Protein AF-F6HAZ6-F1 (afdb_monomer_lite)

Foldseek 3Di:
DDPQFKKKKKKWADPPDPPVVPFDQLPPVPQHDDDHPDTDDDTDMDIDIDGPVVVVVVVVVCVVPVRMWMKIADPVGDIDID

InterPro domains:
  IPR053806 MTHFR, SAM-binding regulatory domain [PF21895] (29-81)

Sequence (82 aa):
MDLHTKRKVNLLYLMHSCNPSYGALIDYQRVGWGGAGGYVYQKANAELFCTNEKLNGLTEKCKAFPSLTYMAMNKEGAWMSN

pLDDT: mean 74.71, std 17.19, range [41.41, 93.81]

Radius of gyration: 16.93 Å; chains: 1; bounding box: 42×28×42 Å

Organism: Vitis vinifera (NCBI:txid29760)

Secondary structure (DSSP, 8-state):
--GGGEEEEEEEE--S---GGGPEETTSTTT--SSTT-EE---EEEEEEEEHHHHHHHHHHHTT-TTEEEEEE-TTS-EEE-

Structure (mmCIF, N/CA/C/O backbone):
data_AF-F6HAZ6-F1
#
_entry.id   AF-F6HAZ6-F1
#
loop_
_atom_site.group_PDB
_atom_site.id
_atom_site.type_symbol
_atom_site.label_atom_id
_atom_site.label_alt_id
_atom_site.label_comp_id
_atom_site.label_asym_id
_atom_site.label_entity_id
_atom_site.label_seq_id
_atom_site.pdbx_PDB_ins_code
_atom_site.Cartn_x
_atom_site.Cartn_y
_atom_site.Cartn_z
_atom_site.occupancy
_atom_site.B_iso_or_equiv
_atom_site.auth_seq_id
_atom_site.auth_comp_id
_atom_site.auth_asym_id
_atom_site.auth_atom_id
_atom_site.pdbx_PDB_model_num
ATOM 1 N N . MET A 1 1 ? -18.303 16.450 13.230 1.00 44.00 1 MET A N 1
ATOM 2 C CA . MET A 1 1 ? -17.712 15.308 12.496 1.00 44.00 1 MET A CA 1
ATOM 3 C C . MET A 1 1 ? -16.356 15.032 13.138 1.00 44.00 1 MET A C 1
ATOM 5 O O . MET A 1 1 ? -15.432 15.805 12.933 1.00 44.00 1 MET A O 1
ATOM 9 N N . ASP A 1 2 ? -16.297 14.058 14.047 1.00 47.69 2 ASP A N 1
ATOM 10 C CA . ASP A 1 2 ? -15.219 13.888 15.037 1.00 47.69 2 ASP A CA 1
ATOM 11 C C . ASP A 1 2 ? -13.931 13.291 14.426 1.00 47.69 2 ASP A C 1
ATOM 13 O O . ASP A 1 2 ? -13.971 12.349 13.631 1.00 47.69 2 ASP A O 1
ATOM 17 N N . LEU A 1 3 ? -12.778 13.854 14.794 1.00 53.91 3 LEU A N 1
ATOM 18 C CA . LEU A 1 3 ? -11.438 13.386 14.423 1.00 53.91 3 LEU A CA 1
ATOM 19 C C . LEU A 1 3 ? -11.041 12.088 15.147 1.00 53.91 3 LEU A C 1
ATOM 21 O O . LEU A 1 3 ? -10.119 11.413 14.694 1.00 53.91 3 LEU A O 1
ATOM 25 N N . HIS A 1 4 ? -11.742 11.701 16.219 1.00 57.38 4 HIS A N 1
A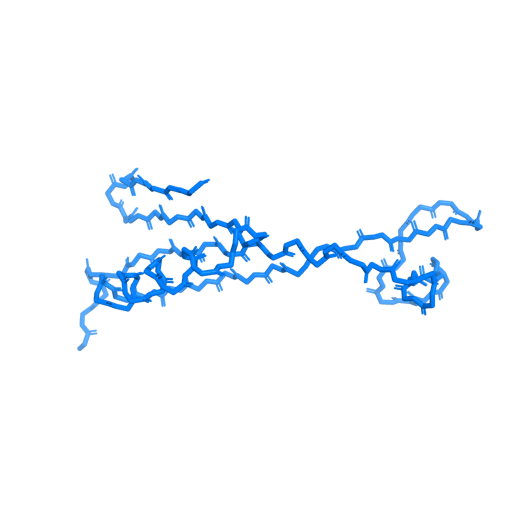TOM 26 C CA . HIS A 1 4 ? -11.383 10.563 17.073 1.00 57.38 4 HIS A CA 1
ATOM 27 C C . HIS A 1 4 ? -11.360 9.195 16.377 1.00 57.38 4 HIS A C 1
ATOM 29 O O . HIS A 1 4 ? -10.743 8.280 16.909 1.00 57.38 4 HIS A O 1
ATOM 35 N N .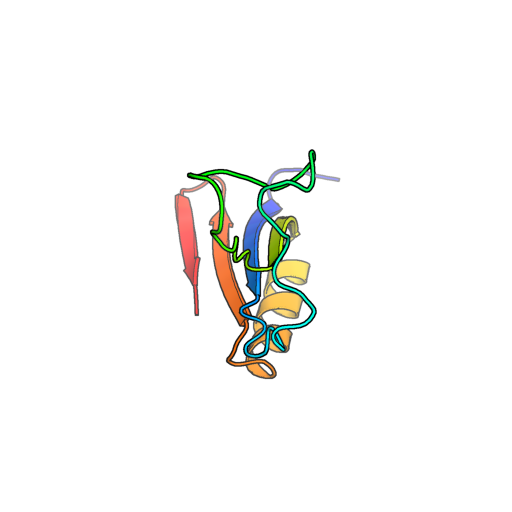 THR A 1 5 ? -11.967 9.051 15.193 1.00 63.41 5 THR A N 1
ATOM 36 C CA . THR A 1 5 ? -12.112 7.746 14.507 1.00 63.41 5 THR A CA 1
ATOM 37 C C . THR A 1 5 ? -11.255 7.624 13.238 1.00 63.41 5 THR A C 1
ATOM 39 O O . THR A 1 5 ? -11.403 6.666 12.477 1.00 63.41 5 THR A O 1
ATOM 42 N N . LYS A 1 6 ? -10.386 8.603 12.941 1.00 70.44 6 LYS A N 1
ATOM 43 C CA . LYS A 1 6 ? -9.607 8.593 11.694 1.00 70.44 6 LYS A CA 1
ATOM 44 C C . LYS A 1 6 ? -8.293 7.821 11.839 1.00 70.44 6 LYS A C 1
ATOM 46 O O . LYS A 1 6 ? -7.526 8.056 12.766 1.00 70.44 6 LYS A O 1
ATOM 51 N N . ARG A 1 7 ? -8.011 6.943 10.876 1.00 81.94 7 ARG A N 1
ATOM 52 C CA . ARG A 1 7 ? -6.737 6.233 10.709 1.00 81.94 7 ARG A CA 1
ATOM 53 C C . ARG A 1 7 ? -5.936 6.858 9.577 1.00 81.94 7 ARG A C 1
ATOM 55 O O . ARG A 1 7 ? -6.519 7.245 8.560 1.00 81.94 7 ARG A O 1
ATOM 62 N N . LYS A 1 8 ? -4.615 6.937 9.742 1.00 81.81 8 LYS A N 1
ATOM 63 C CA . LYS A 1 8 ? -3.693 7.253 8.648 1.00 81.81 8 LYS A CA 1
ATOM 64 C C . LYS A 1 8 ? -3.459 5.981 7.842 1.00 81.81 8 LYS A C 1
ATOM 66 O O . LYS A 1 8 ? -3.205 4.929 8.420 1.00 81.81 8 LYS A O 1
ATOM 71 N N . VAL A 1 9 ? -3.531 6.084 6.525 1.00 78.44 9 VAL A N 1
ATOM 72 C CA . VAL A 1 9 ? -3.246 5.003 5.584 1.00 78.44 9 VAL A CA 1
ATOM 73 C C . VAL A 1 9 ? -2.192 5.496 4.610 1.00 78.44 9 VAL A C 1
ATOM 75 O O . VAL A 1 9 ? -2.364 6.554 4.006 1.00 78.44 9 VAL A O 1
ATOM 78 N N . ASN A 1 10 ? -1.116 4.733 4.465 1.00 75.69 10 ASN A N 1
ATOM 79 C CA . ASN A 1 10 ? -0.166 4.848 3.369 1.00 75.69 10 ASN A CA 1
ATOM 80 C C . ASN A 1 10 ? -0.432 3.682 2.405 1.00 75.69 10 ASN A C 1
ATOM 82 O O . ASN A 1 10 ? -0.462 2.521 2.817 1.00 75.69 10 ASN A O 1
ATOM 86 N N . LEU A 1 11 ? -0.681 4.001 1.140 1.00 72.44 11 LEU A N 1
ATOM 87 C CA . LEU A 1 11 ? -0.912 3.051 0.064 1.00 72.44 11 LEU A CA 1
ATOM 88 C C . LEU A 1 11 ? 0.206 3.211 -0.962 1.00 72.44 11 LEU A C 1
ATOM 90 O O . LEU A 1 11 ? 0.336 4.257 -1.594 1.00 72.44 11 LEU A O 1
ATOM 94 N N . LEU A 1 12 ? 0.997 2.163 -1.150 1.00 72.25 12 LEU A N 1
ATOM 95 C CA . LEU A 1 12 ? 2.044 2.089 -2.157 1.00 72.25 12 LEU A CA 1
ATOM 96 C C . LEU A 1 12 ? 1.606 1.118 -3.255 1.00 72.25 12 LEU A C 1
ATOM 98 O O . LEU A 1 12 ? 1.404 -0.073 -3.011 1.00 72.25 12 LEU A O 1
ATOM 102 N N . TYR A 1 13 ? 1.492 1.621 -4.479 1.00 65.31 13 TYR A N 1
ATOM 103 C CA . TYR A 1 13 ? 1.188 0.816 -5.651 1.00 65.31 13 TYR A CA 1
ATOM 104 C C . TYR A 1 13 ? 2.455 0.502 -6.437 1.00 65.31 13 TYR A C 1
ATOM 106 O O . TYR A 1 13 ? 3.144 1.394 -6.945 1.00 65.31 13 TYR A O 1
ATOM 114 N N . LEU A 1 14 ? 2.750 -0.792 -6.561 1.00 55.00 14 LEU A N 1
ATOM 115 C CA . LEU A 1 14 ? 3.807 -1.272 -7.430 1.00 55.00 14 LEU A CA 1
ATOM 116 C C . LEU A 1 14 ? 3.234 -1.534 -8.828 1.00 55.00 14 LEU A C 1
ATOM 118 O O . LEU A 1 14 ? 2.808 -2.642 -9.146 1.00 55.00 14 LEU A O 1
ATOM 122 N N . MET A 1 15 ? 3.246 -0.510 -9.682 1.00 48.78 15 MET A N 1
ATOM 123 C CA . MET A 1 15 ? 3.051 -0.692 -11.124 1.00 48.78 15 MET A CA 1
ATOM 124 C C . MET A 1 15 ? 4.230 -1.498 -11.685 1.00 48.78 15 MET A C 1
ATOM 126 O O . MET A 1 15 ? 5.267 -0.936 -12.035 1.00 48.78 15 MET A O 1
ATOM 130 N N . HIS A 1 16 ? 4.091 -2.824 -11.764 1.00 43.12 16 HIS A N 1
ATOM 131 C CA . HIS A 1 16 ? 5.011 -3.700 -12.495 1.00 43.12 16 HIS A CA 1
ATOM 132 C C . HIS A 1 16 ? 4.782 -3.535 -14.007 1.00 43.12 16 HIS A C 1
ATOM 134 O O . HIS A 1 16 ? 4.210 -4.398 -14.655 1.00 43.12 16 HIS A O 1
ATOM 140 N N . SER A 1 17 ? 5.160 -2.382 -14.556 1.00 41.41 17 SER A N 1
ATOM 141 C CA . SER A 1 17 ? 5.616 -2.203 -15.941 1.00 41.41 17 SER A CA 1
ATOM 142 C C . SER A 1 17 ? 5.897 -0.717 -16.152 1.00 41.41 17 SER A C 1
ATOM 144 O O . SER A 1 17 ? 5.047 0.048 -16.607 1.00 41.41 17 SER A O 1
ATOM 146 N N . CYS A 1 18 ? 7.106 -0.286 -15.797 1.00 42.09 18 CYS A N 1
ATOM 147 C CA . CYS A 1 18 ? 7.698 0.826 -16.521 1.00 42.09 18 CYS A CA 1
ATOM 148 C C . CYS A 1 18 ? 8.213 0.217 -17.828 1.00 42.09 18 CYS A C 1
ATOM 150 O O . CYS A 1 18 ? 9.307 -0.343 -17.867 1.00 42.09 18 CYS A O 1
ATOM 152 N N . ASN A 1 19 ? 7.396 0.254 -18.886 1.00 42.34 19 ASN A N 1
ATOM 153 C CA . ASN A 1 19 ? 7.946 0.183 -20.236 1.00 42.34 19 ASN A CA 1
ATOM 154 C C . ASN A 1 19 ? 9.049 1.262 -20.330 1.00 42.34 19 ASN A C 1
ATOM 156 O O . ASN A 1 19 ? 8.831 2.358 -19.803 1.00 42.34 19 ASN A O 1
ATOM 160 N N . PRO A 1 20 ? 10.199 1.006 -20.984 1.00 43.53 20 PRO A N 1
ATOM 161 C CA . PRO A 1 20 ? 11.369 1.900 -20.986 1.00 43.53 20 PRO A CA 1
ATOM 162 C C . PRO A 1 20 ? 11.075 3.359 -21.383 1.00 43.53 20 PRO A C 1
ATOM 164 O O . PRO A 1 20 ? 11.864 4.255 -21.113 1.00 43.53 20 PRO A O 1
ATOM 167 N N . SER A 1 21 ? 9.921 3.608 -21.998 1.00 43.62 21 SER A N 1
ATOM 168 C CA . SER A 1 21 ? 9.384 4.914 -22.373 1.00 43.62 21 SER A CA 1
ATOM 169 C C . SER A 1 21 ? 9.032 5.850 -21.199 1.00 43.62 21 SER A C 1
ATOM 171 O O . SER A 1 21 ? 8.793 7.027 -21.447 1.00 43.62 21 SER A O 1
ATOM 173 N N . TYR A 1 22 ? 8.974 5.361 -19.949 1.00 46.56 22 TYR A N 1
ATOM 174 C CA . TYR A 1 22 ? 8.579 6.140 -18.755 1.00 46.56 22 TYR A CA 1
ATOM 175 C C . TYR A 1 22 ? 9.688 6.309 -17.700 1.00 46.56 22 TYR A C 1
ATOM 177 O O . TYR A 1 22 ? 9.424 6.779 -16.592 1.00 46.56 22 TYR A O 1
ATOM 185 N N . GLY A 1 23 ? 10.937 5.957 -18.015 1.00 48.78 23 GLY A N 1
ATOM 186 C CA . GLY A 1 23 ? 12.072 6.413 -17.215 1.00 48.78 23 GLY A CA 1
ATOM 187 C C . GLY A 1 23 ? 12.247 7.916 -17.420 1.00 48.78 23 GLY A C 1
ATOM 188 O O . GLY A 1 23 ? 12.497 8.354 -18.541 1.00 48.78 23 GLY A O 1
ATOM 189 N N . ALA A 1 24 ? 12.106 8.722 -16.366 1.00 52.38 24 ALA A N 1
ATOM 190 C CA . ALA A 1 24 ? 12.460 10.129 -16.479 1.00 52.38 24 ALA A CA 1
ATOM 191 C C . ALA A 1 24 ? 13.978 10.219 -16.659 1.00 52.38 24 ALA A C 1
ATOM 193 O O . ALA A 1 24 ? 14.736 9.727 -15.815 1.00 52.38 24 ALA A O 1
ATOM 194 N N . LEU A 1 25 ? 14.411 10.839 -17.758 1.00 51.75 25 LEU A N 1
ATOM 195 C CA . LEU A 1 25 ? 15.797 11.263 -17.891 1.00 51.75 25 LEU A CA 1
ATOM 196 C C . LEU A 1 25 ? 16.113 12.147 -16.689 1.00 51.75 25 LEU A C 1
ATOM 198 O O . LEU A 1 25 ? 15.333 13.032 -16.338 1.00 51.75 25 LEU A O 1
ATOM 202 N N . ILE A 1 26 ? 17.258 11.913 -16.064 1.00 52.59 26 ILE A N 1
ATOM 203 C CA . ILE A 1 26 ? 17.713 12.703 -14.916 1.00 52.59 26 ILE A CA 1
ATOM 204 C C . ILE A 1 26 ? 17.848 14.212 -15.211 1.00 52.59 26 ILE A C 1
ATOM 206 O O . ILE A 1 26 ? 17.973 14.996 -14.279 1.00 52.59 26 ILE A O 1
ATOM 210 N N . ASP A 1 27 ? 17.774 14.616 -16.482 1.00 49.97 27 ASP A N 1
ATOM 211 C CA . ASP A 1 27 ? 17.769 16.011 -16.940 1.00 49.97 27 ASP A CA 1
ATOM 212 C C . ASP A 1 27 ? 16.363 16.662 -16.902 1.00 49.97 27 ASP A C 1
ATOM 214 O O . ASP A 1 27 ? 16.182 17.853 -17.153 1.00 49.97 27 ASP A O 1
ATOM 218 N N . TYR A 1 28 ? 15.319 15.897 -16.559 1.00 54.62 28 TYR A N 1
ATOM 219 C CA . TYR A 1 28 ? 13.977 16.436 -16.346 1.00 54.62 28 TYR A CA 1
ATOM 220 C C . TYR A 1 28 ? 13.912 17.108 -14.964 1.00 54.62 28 TYR A C 1
ATOM 222 O O . TYR A 1 28 ? 13.792 16.441 -13.932 1.00 54.62 28 TYR A O 1
ATOM 230 N N . GLN A 1 29 ? 13.953 18.446 -14.961 1.00 54.19 29 GLN A N 1
ATOM 231 C CA . GLN A 1 29 ? 14.101 19.357 -13.808 1.00 54.19 29 GLN A CA 1
ATOM 232 C C . GLN A 1 29 ? 13.187 19.126 -12.580 1.00 54.19 29 GLN A C 1
ATOM 234 O O . GLN A 1 29 ? 13.364 19.789 -11.563 1.00 54.19 29 GLN A O 1
ATOM 239 N N . ARG A 1 30 ? 12.192 18.231 -12.640 1.00 59.88 30 ARG A N 1
ATOM 240 C CA . ARG A 1 30 ? 11.229 17.982 -11.549 1.00 59.88 30 ARG A CA 1
ATOM 241 C C . ARG A 1 30 ? 11.452 16.693 -10.753 1.00 59.88 30 ARG A C 1
ATOM 243 O O . ARG A 1 30 ? 10.917 16.596 -9.655 1.00 59.88 30 ARG A O 1
ATOM 250 N N . VAL A 1 31 ? 12.171 15.700 -11.287 1.00 60.38 31 VAL A N 1
ATOM 251 C CA . VAL A 1 31 ? 12.245 14.345 -10.684 1.00 60.38 31 VAL A CA 1
ATOM 252 C C . VAL A 1 31 ? 13.633 13.696 -10.740 1.00 60.38 31 VAL A C 1
ATOM 254 O O . VAL A 1 31 ? 13.820 12.621 -10.169 1.00 60.38 31 VAL A O 1
ATOM 257 N N . GLY A 1 32 ? 14.593 14.328 -11.419 1.00 61.69 32 GLY A N 1
ATOM 258 C CA . GLY A 1 32 ? 15.950 13.819 -11.587 1.00 61.69 32 GLY A CA 1
ATOM 259 C C . GLY A 1 32 ? 16.807 13.967 -10.332 1.00 61.69 32 GLY A C 1
ATOM 260 O O . GLY A 1 32 ? 16.905 15.046 -9.754 1.00 61.69 32 GLY A O 1
ATOM 261 N N . TRP A 1 33 ? 17.456 12.879 -9.929 1.00 68.88 33 TRP A N 1
ATOM 262 C CA . TRP A 1 33 ? 18.548 12.872 -8.958 1.00 68.88 33 TRP A CA 1
ATOM 263 C C . TRP A 1 33 ? 19.573 11.803 -9.371 1.00 68.88 33 TRP A C 1
ATOM 265 O O . TRP A 1 33 ? 19.211 10.822 -10.020 1.00 68.88 33 TRP A O 1
ATOM 275 N N . GLY A 1 34 ? 20.849 11.999 -9.023 1.00 73.75 34 GLY A N 1
ATOM 276 C CA . GLY A 1 34 ? 21.960 11.132 -9.449 1.00 73.75 34 GLY A CA 1
ATOM 277 C C . GLY A 1 34 ? 22.832 11.733 -10.562 1.00 73.75 34 GLY A C 1
ATOM 278 O O . GLY A 1 34 ? 22.634 12.871 -10.978 1.00 73.75 34 GLY A O 1
ATOM 279 N N . GLY A 1 35 ? 23.851 10.985 -11.000 1.00 71.81 35 GLY A N 1
ATOM 280 C CA . GLY A 1 35 ? 24.812 11.423 -12.023 1.00 71.81 35 GLY A CA 1
ATOM 281 C C . GLY A 1 35 ? 24.301 11.272 -13.461 1.00 71.81 35 GLY A C 1
ATOM 282 O O . GLY A 1 35 ? 23.474 10.401 -13.731 1.00 71.81 35 GLY A O 1
ATOM 283 N N . ALA A 1 36 ? 24.830 12.110 -14.366 1.00 74.06 36 ALA A N 1
ATOM 284 C CA . ALA A 1 36 ? 24.543 12.149 -15.810 1.00 74.06 36 ALA A CA 1
ATOM 285 C C . ALA A 1 36 ? 24.459 10.747 -16.463 1.00 74.06 36 ALA A C 1
ATOM 287 O O . ALA A 1 36 ? 25.320 9.905 -16.230 1.00 74.06 36 ALA A O 1
ATOM 288 N N . GLY A 1 37 ? 23.438 10.505 -17.300 1.00 73.44 37 GLY A N 1
ATOM 289 C CA . GLY A 1 37 ? 23.208 9.227 -17.993 1.00 73.44 37 GLY A CA 1
ATOM 290 C C . GLY A 1 37 ? 22.394 8.159 -17.239 1.00 73.44 37 GLY A C 1
ATOM 291 O O . GLY A 1 37 ? 22.243 7.0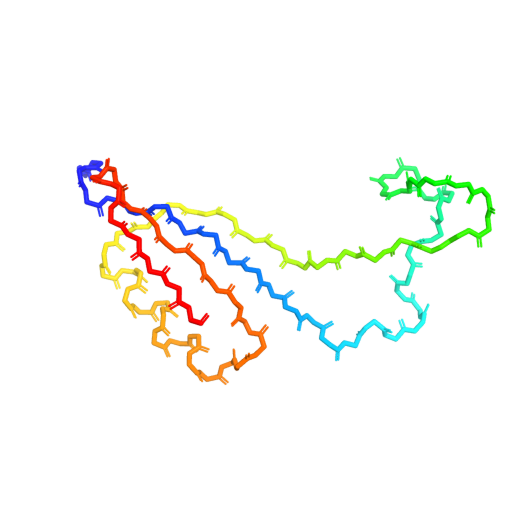55 -17.758 1.00 73.44 37 GLY A O 1
ATOM 292 N N . GLY A 1 38 ? 21.870 8.451 -16.041 1.00 72.38 38 GLY A N 1
ATOM 293 C CA . GLY A 1 38 ? 21.039 7.525 -15.256 1.00 72.38 38 GLY A CA 1
ATOM 294 C C . GLY A 1 38 ? 19.529 7.579 -15.545 1.00 72.38 38 GLY A C 1
ATOM 295 O O . GLY A 1 38 ? 19.036 8.468 -16.239 1.00 72.38 38 GLY A O 1
ATOM 296 N N . TYR A 1 39 ? 18.788 6.642 -14.942 1.00 72.44 39 TYR A N 1
ATOM 297 C CA . TYR A 1 39 ? 17.320 6.585 -14.956 1.00 72.44 39 TYR A CA 1
ATOM 298 C C . TYR A 1 39 ? 16.766 6.636 -13.532 1.00 72.44 39 TYR A C 1
ATOM 300 O O . TYR A 1 39 ? 17.295 5.977 -12.635 1.00 72.44 39 TYR A O 1
ATOM 308 N N . VAL A 1 40 ? 15.665 7.365 -13.336 1.00 72.69 40 VAL A N 1
ATOM 309 C CA . VAL A 1 40 ? 14.934 7.402 -12.062 1.00 72.69 40 VAL A CA 1
ATOM 310 C C . VAL A 1 40 ? 13.690 6.522 -12.146 1.00 72.69 40 VAL A C 1
ATOM 312 O O . VAL A 1 40 ? 12.905 6.626 -13.088 1.00 72.69 40 VAL A O 1
ATOM 315 N N . TYR A 1 41 ? 13.482 5.698 -11.118 1.00 75.44 41 TYR A N 1
ATOM 316 C CA . TYR A 1 41 ? 12.286 4.875 -10.950 1.00 75.44 41 TYR A CA 1
ATOM 317 C C . TYR A 1 41 ? 11.529 5.324 -9.705 1.00 75.44 41 TYR A C 1
ATOM 319 O O . TYR A 1 41 ? 12.107 5.434 -8.624 1.00 75.44 41 TYR A O 1
ATOM 327 N N . GLN A 1 42 ? 10.227 5.566 -9.845 1.00 72.00 42 GLN A N 1
ATOM 328 C CA . GLN A 1 42 ? 9.354 5.931 -8.733 1.00 72.00 42 GLN A CA 1
ATOM 329 C C . GLN A 1 42 ? 8.130 5.024 -8.724 1.00 72.00 42 GLN A C 1
ATOM 331 O O . GLN A 1 42 ? 7.542 4.728 -9.763 1.00 72.00 42 GLN A O 1
ATOM 336 N N . LYS A 1 43 ? 7.747 4.579 -7.531 1.00 80.94 43 LYS A N 1
ATOM 337 C CA . LYS A 1 43 ? 6.485 3.876 -7.301 1.00 80.94 43 LYS A CA 1
ATOM 338 C C . LYS A 1 43 ? 5.412 4.905 -6.960 1.00 80.94 43 LYS A C 1
ATOM 340 O O . LYS A 1 43 ? 5.701 5.884 -6.274 1.00 80.94 43 LYS A O 1
ATOM 345 N N . ALA A 1 44 ? 4.177 4.672 -7.397 1.00 81.81 44 ALA A N 1
ATOM 346 C CA . ALA A 1 44 ? 3.063 5.533 -7.020 1.00 81.81 44 ALA A CA 1
ATOM 347 C C . ALA A 1 44 ? 2.710 5.295 -5.544 1.00 81.81 44 ALA A C 1
ATOM 349 O O . ALA A 1 44 ? 2.474 4.158 -5.140 1.00 81.81 44 ALA A O 1
ATOM 350 N N . ASN A 1 45 ? 2.674 6.355 -4.741 1.00 84.00 45 ASN A N 1
ATOM 351 C CA . ASN A 1 45 ? 2.323 6.299 -3.324 1.00 84.00 45 ASN A CA 1
ATOM 352 C C . ASN A 1 45 ? 1.238 7.337 -3.004 1.00 84.00 45 ASN A C 1
ATOM 354 O O . ASN A 1 45 ? 1.237 8.424 -3.580 1.00 84.00 45 ASN A O 1
ATOM 358 N N . ALA A 1 46 ? 0.325 7.002 -2.096 1.00 86.31 46 ALA A N 1
ATOM 359 C CA . ALA A 1 46 ? -0.702 7.896 -1.584 1.00 86.31 46 ALA A CA 1
ATOM 360 C C . ALA A 1 46 ? -0.808 7.781 -0.058 1.00 86.31 46 ALA A C 1
ATOM 362 O O . ALA A 1 46 ? -0.969 6.688 0.481 1.00 86.31 46 ALA A O 1
ATOM 363 N N . GLU A 1 47 ? -0.803 8.919 0.634 1.00 89.50 47 GLU A N 1
ATOM 364 C CA . GLU A 1 47 ? -1.083 9.001 2.068 1.00 89.50 47 GLU A CA 1
ATOM 365 C C . GLU A 1 47 ? -2.394 9.737 2.322 1.00 89.50 47 GLU A C 1
ATOM 367 O O . GLU A 1 47 ? -2.629 10.817 1.780 1.00 89.50 47 GLU A O 1
ATOM 372 N N . LEU A 1 48 ? -3.253 9.171 3.168 1.00 89.00 48 LEU A N 1
ATOM 373 C CA . LEU A 1 48 ? -4.550 9.761 3.482 1.00 89.00 48 LEU A CA 1
ATOM 374 C C . LEU A 1 48 ? -5.030 9.411 4.889 1.00 89.00 48 LEU A C 1
ATOM 376 O O . LEU A 1 48 ? -4.641 8.404 5.474 1.00 89.00 48 LEU A O 1
ATOM 380 N N . PHE A 1 49 ? -5.937 10.232 5.415 1.00 91.19 49 PHE A N 1
ATOM 381 C CA . PHE A 1 49 ? -6.692 9.920 6.626 1.00 91.19 49 PHE A CA 1
ATOM 382 C C . PHE A 1 49 ? -8.120 9.520 6.262 1.00 91.19 49 PHE A C 1
ATOM 384 O O . PHE A 1 49 ? -8.802 10.230 5.519 1.00 91.19 49 PHE A O 1
ATOM 391 N N . CYS A 1 50 ? -8.608 8.414 6.814 1.00 89.19 50 CYS A N 1
ATOM 392 C CA . CYS A 1 50 ? -9.966 7.930 6.569 1.00 89.19 50 CYS A CA 1
ATOM 393 C C . CYS A 1 50 ? -10.614 7.389 7.847 1.00 89.19 50 CYS A C 1
ATOM 395 O O . CYS A 1 50 ? -9.932 7.161 8.841 1.00 89.19 50 CYS A O 1
ATOM 397 N N . THR A 1 51 ? -11.938 7.232 7.848 1.00 90.75 51 THR A N 1
ATOM 398 C CA . THR A 1 51 ? -12.652 6.577 8.956 1.00 90.75 51 THR A CA 1
ATOM 399 C C . THR A 1 51 ? -12.442 5.064 8.907 1.00 90.75 51 THR A C 1
ATOM 401 O O . THR A 1 51 ? -12.039 4.528 7.872 1.00 90.75 51 THR A O 1
ATOM 404 N N . ASN A 1 52 ? -12.756 4.363 9.999 1.00 88.62 52 ASN A N 1
ATOM 405 C CA . ASN A 1 52 ? -12.677 2.900 10.039 1.00 88.62 52 ASN A CA 1
ATOM 406 C C . ASN A 1 52 ? -13.541 2.235 8.954 1.00 88.62 52 ASN A C 1
ATOM 408 O O . ASN A 1 52 ? -13.078 1.289 8.322 1.00 88.62 52 ASN A O 1
ATOM 412 N N . GLU A 1 53 ? -14.748 2.744 8.673 1.00 91.69 53 GLU A N 1
ATOM 413 C CA . GLU A 1 53 ? -15.608 2.157 7.632 1.00 91.69 53 GLU A CA 1
ATOM 414 C C . GLU A 1 53 ? -14.957 2.264 6.247 1.00 91.69 53 GLU A C 1
ATOM 416 O O . GLU A 1 53 ? -14.963 1.311 5.468 1.00 91.69 53 GLU A O 1
ATOM 421 N N . LYS A 1 54 ? -14.343 3.418 5.950 1.00 91.69 54 LYS A N 1
ATOM 422 C CA . LYS A 1 54 ? -13.635 3.643 4.685 1.00 91.69 54 LYS A CA 1
ATOM 423 C C . LYS A 1 54 ? -12.360 2.812 4.583 1.00 91.69 54 LYS A C 1
ATOM 425 O O . LYS A 1 54 ? -12.079 2.312 3.498 1.00 91.69 54 LYS A O 1
ATOM 430 N N . LEU A 1 55 ? -11.617 2.649 5.682 1.00 91.75 55 LEU A N 1
ATOM 431 C CA . LEU A 1 55 ? -10.445 1.773 5.713 1.00 91.75 55 LEU A CA 1
ATOM 432 C C . LEU A 1 55 ? -10.843 0.334 5.386 1.00 91.75 55 LEU A C 1
ATOM 434 O O . LEU A 1 55 ? -10.241 -0.258 4.502 1.00 91.75 55 LEU A O 1
ATOM 438 N N . ASN A 1 56 ? -11.873 -0.196 6.046 1.00 91.88 56 ASN A N 1
ATOM 439 C CA . ASN A 1 56 ? -12.332 -1.567 5.824 1.00 91.88 56 ASN A CA 1
ATOM 440 C C . ASN A 1 56 ? -12.776 -1.786 4.370 1.00 91.88 56 ASN A C 1
ATOM 442 O O . ASN A 1 56 ? -12.430 -2.787 3.751 1.00 91.88 56 ASN A O 1
ATOM 446 N N . GLY A 1 57 ? -13.495 -0.821 3.788 1.00 93.56 57 GLY A N 1
ATOM 447 C CA . GLY A 1 57 ? -13.860 -0.877 2.372 1.00 93.56 57 GLY A CA 1
ATOM 448 C C . GLY A 1 57 ? -12.657 -0.790 1.423 1.00 93.56 57 GLY A C 1
ATOM 449 O O . GLY A 1 57 ? -12.683 -1.386 0.347 1.00 93.56 57 GLY A O 1
ATOM 450 N N . LEU A 1 58 ? -11.605 -0.053 1.797 1.00 91.12 58 LEU A N 1
ATOM 451 C CA . LEU A 1 58 ? -10.374 0.058 1.014 1.00 91.12 58 LEU A CA 1
ATOM 452 C C . LEU A 1 58 ? -9.557 -1.237 1.070 1.00 91.12 58 LEU A C 1
ATOM 454 O O . LEU A 1 58 ? -9.169 -1.740 0.020 1.00 91.12 58 LEU A O 1
ATOM 458 N N . THR A 1 59 ? -9.329 -1.795 2.261 1.00 90.62 59 THR A N 1
ATOM 459 C CA . THR A 1 59 ? -8.549 -3.029 2.436 1.00 90.62 59 THR A CA 1
ATOM 460 C C . THR A 1 59 ? -9.211 -4.219 1.753 1.00 90.62 59 THR A C 1
ATOM 462 O O . THR A 1 59 ? -8.514 -5.015 1.128 1.00 90.62 59 THR A O 1
ATOM 465 N N . GLU A 1 60 ? -10.545 -4.304 1.769 1.00 93.69 60 GLU A N 1
ATOM 466 C CA . GLU A 1 60 ? -11.272 -5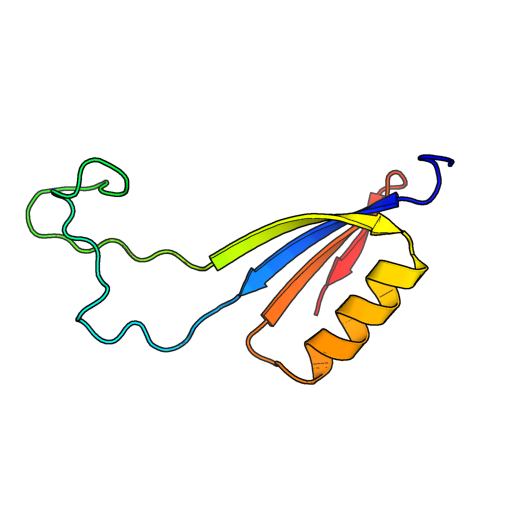.353 1.049 1.00 9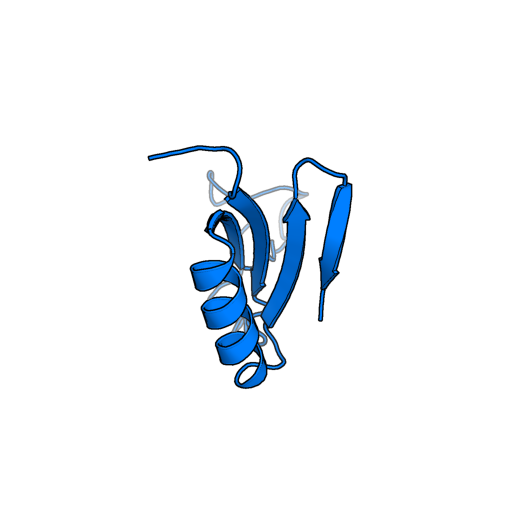3.69 60 GLU A CA 1
ATOM 467 C C . GLU A 1 60 ? -11.062 -5.259 -0.466 1.00 93.69 60 GLU A C 1
ATOM 469 O O . GLU A 1 60 ? -10.800 -6.262 -1.125 1.00 93.69 60 GLU A O 1
ATOM 474 N N . LYS A 1 61 ? -11.094 -4.043 -1.024 1.00 91.81 61 LYS A N 1
ATOM 475 C CA . LYS A 1 61 ? -10.809 -3.821 -2.449 1.00 91.81 61 LYS A CA 1
ATOM 476 C C . LYS A 1 61 ? -9.355 -4.125 -2.796 1.00 91.81 61 LYS A C 1
ATOM 478 O O . LYS A 1 61 ? -9.106 -4.677 -3.864 1.00 91.81 61 LYS A O 1
ATOM 483 N N . CYS A 1 62 ? -8.406 -3.815 -1.910 1.00 90.88 62 CYS A N 1
ATOM 484 C CA . CYS A 1 62 ? -6.988 -4.120 -2.119 1.00 90.88 62 CYS A CA 1
ATOM 485 C C . CYS A 1 62 ? -6.723 -5.623 -2.298 1.00 90.88 62 CYS A C 1
ATOM 487 O O . CYS A 1 62 ? -5.806 -5.975 -3.030 1.00 90.88 62 CYS A O 1
ATOM 489 N N . LYS A 1 63 ? -7.544 -6.517 -1.724 1.00 90.06 63 LYS A N 1
ATOM 490 C CA . LYS A 1 63 ? -7.401 -7.974 -1.921 1.00 90.06 63 LYS A CA 1
ATOM 491 C C . LYS A 1 63 ? -7.506 -8.403 -3.388 1.00 90.06 63 LYS A C 1
ATOM 493 O O . LYS A 1 63 ? -6.896 -9.394 -3.772 1.00 90.06 63 LYS A O 1
ATOM 498 N N . ALA A 1 64 ? -8.250 -7.659 -4.210 1.00 93.81 64 ALA A N 1
ATOM 499 C CA . ALA A 1 64 ? -8.360 -7.918 -5.647 1.00 93.81 64 ALA A CA 1
ATOM 500 C C . ALA A 1 64 ? -7.102 -7.500 -6.439 1.00 93.81 64 ALA A C 1
ATOM 502 O O . ALA A 1 64 ? -6.965 -7.856 -7.607 1.00 93.81 64 ALA A O 1
ATOM 503 N N . PHE A 1 65 ? -6.183 -6.756 -5.816 1.00 89.50 65 PHE A N 1
ATOM 504 C CA . PHE A 1 65 ? -4.984 -6.200 -6.439 1.00 89.50 65 PHE A CA 1
ATOM 505 C C . PHE A 1 65 ? -3.741 -6.574 -5.614 1.00 89.50 65 PHE A C 1
ATOM 507 O O . PHE A 1 65 ? -3.237 -5.747 -4.855 1.00 89.50 65 PHE A O 1
ATOM 514 N N . PRO A 1 66 ? -3.196 -7.793 -5.767 1.00 86.56 66 PRO A N 1
ATOM 515 C CA . PRO A 1 66 ? -2.072 -8.276 -4.954 1.00 86.56 66 PRO A CA 1
ATOM 516 C C . PRO A 1 66 ? -0.766 -7.472 -5.123 1.00 86.56 66 PRO A C 1
ATOM 518 O O . PRO A 1 66 ? 0.158 -7.635 -4.335 1.00 86.56 66 PRO A O 1
ATOM 521 N N . SER A 1 67 ? -0.673 -6.595 -6.129 1.00 85.75 67 SER A N 1
ATOM 522 C CA . SER A 1 67 ? 0.442 -5.654 -6.322 1.00 85.75 67 SER A CA 1
ATOM 523 C C . SER A 1 67 ? 0.309 -4.343 -5.529 1.00 85.75 67 SER A C 1
ATOM 525 O O . SER A 1 67 ? 1.251 -3.542 -5.505 1.00 85.75 67 SER A O 1
ATOM 527 N N . LEU A 1 68 ? -0.843 -4.091 -4.894 1.00 88.38 68 LEU A N 1
ATOM 528 C CA . LEU A 1 68 ? -1.014 -3.000 -3.937 1.00 88.38 68 LEU A CA 1
ATOM 529 C C . LEU A 1 68 ? -0.489 -3.427 -2.568 1.00 88.38 68 LEU A C 1
ATOM 531 O O . LEU A 1 68 ? -0.851 -4.475 -2.039 1.00 88.38 68 LEU A O 1
ATOM 535 N N . THR A 1 69 ? 0.311 -2.555 -1.968 1.00 90.75 69 THR A N 1
ATOM 536 C CA . THR A 1 69 ? 0.790 -2.698 -0.591 1.00 90.75 69 THR A CA 1
ATOM 537 C C . THR A 1 69 ? 0.251 -1.547 0.237 1.00 90.75 69 THR A C 1
ATOM 539 O O . THR A 1 69 ? 0.279 -0.398 -0.210 1.00 90.75 69 THR A O 1
ATOM 542 N N . TYR A 1 70 ? -0.261 -1.830 1.429 1.00 91.56 70 TYR A N 1
ATOM 543 C CA . TYR A 1 70 ? -0.761 -0.795 2.324 1.00 91.56 70 TYR A CA 1
ATOM 544 C C . TYR A 1 70 ? -0.239 -0.957 3.744 1.00 91.56 70 TYR A C 1
ATOM 546 O O . TYR A 1 70 ? 0.059 -2.051 4.215 1.00 91.56 70 TYR A O 1
ATOM 554 N N . MET A 1 71 ? -0.203 0.166 4.450 1.00 92.62 71 MET A N 1
ATOM 555 C CA . MET A 1 71 ? 0.027 0.233 5.882 1.00 92.62 71 MET A CA 1
ATOM 556 C C . MET A 1 71 ? -0.952 1.239 6.481 1.00 92.62 71 MET A C 1
ATOM 558 O O . MET A 1 71 ? -1.038 2.382 6.031 1.00 92.62 71 MET A O 1
ATOM 562 N N . ALA A 1 72 ? -1.698 0.828 7.499 1.00 92.12 72 ALA A N 1
ATOM 563 C CA . ALA A 1 72 ? -2.628 1.688 8.216 1.00 92.12 72 ALA A CA 1
ATOM 564 C C . ALA A 1 72 ? -2.266 1.746 9.699 1.00 92.12 72 ALA A C 1
ATOM 566 O O . ALA A 1 72 ? -1.921 0.724 10.282 1.00 92.12 72 ALA A O 1
ATOM 567 N N . MET A 1 73 ? -2.386 2.925 10.309 1.00 92.19 73 MET A N 1
ATOM 568 C CA . MET A 1 73 ? -2.098 3.173 11.723 1.00 92.19 73 MET A CA 1
ATOM 569 C C . MET A 1 73 ? -3.133 4.136 12.320 1.00 92.19 73 MET A C 1
ATOM 571 O O . MET A 1 73 ? -3.572 5.082 11.658 1.00 92.19 73 MET A O 1
ATOM 575 N N . ASN A 1 74 ? -3.549 3.901 13.564 1.00 89.62 74 ASN A N 1
ATOM 576 C CA . ASN A 1 74 ? -4.399 4.823 14.324 1.00 89.62 74 ASN A CA 1
ATOM 577 C C . ASN A 1 74 ? -3.585 5.648 15.338 1.00 89.62 74 ASN A C 1
ATOM 579 O O . ASN A 1 74 ? -2.386 5.444 15.514 1.00 89.62 74 ASN A O 1
ATOM 583 N N . LYS A 1 75 ? -4.243 6.598 16.010 1.00 86.00 75 LYS A N 1
ATOM 584 C CA . LYS A 1 75 ? -3.593 7.451 17.020 1.00 86.00 75 LYS A CA 1
ATOM 585 C C . LYS A 1 75 ? -3.144 6.671 18.263 1.00 86.00 75 LYS A C 1
ATOM 587 O O . LYS A 1 75 ? -2.245 7.116 18.962 1.00 86.00 75 LYS A O 1
ATOM 592 N N . GLU A 1 76 ? -3.756 5.517 18.523 1.00 88.75 76 GLU A N 1
ATOM 593 C CA . GLU A 1 76 ? -3.393 4.599 19.605 1.00 88.75 76 GLU A CA 1
ATOM 594 C C . GLU A 1 76 ? -2.143 3.756 19.283 1.00 88.75 76 GLU A C 1
ATOM 596 O O . GLU A 1 76 ? -1.704 2.972 20.119 1.00 88.75 76 GLU A O 1
ATOM 601 N N . GLY A 1 77 ? -1.573 3.886 18.078 1.00 85.69 77 GLY A N 1
ATOM 602 C CA . GLY A 1 77 ? -0.400 3.126 17.639 1.00 85.69 77 GLY A CA 1
ATOM 603 C C . GLY A 1 77 ? -0.708 1.705 17.151 1.00 85.69 77 GLY A C 1
ATOM 604 O O . GLY A 1 77 ? 0.206 0.973 16.774 1.00 85.69 77 GLY A O 1
ATOM 605 N N . ALA A 1 78 ? -1.981 1.309 17.101 1.00 89.12 78 ALA A N 1
ATOM 606 C CA . ALA A 1 78 ? -2.399 0.068 16.463 1.00 89.12 78 ALA A CA 1
ATOM 607 C C . ALA A 1 78 ? -2.240 0.187 14.942 1.00 89.12 78 ALA A C 1
ATOM 609 O O . ALA A 1 78 ? -2.691 1.164 14.332 1.00 89.12 78 ALA A O 1
ATOM 610 N N . TRP A 1 79 ? -1.629 -0.824 14.325 1.00 89.56 79 TRP A N 1
ATOM 611 C CA . TRP A 1 79 ? -1.323 -0.825 12.899 1.00 89.56 79 TRP A CA 1
ATOM 612 C C . TRP A 1 79 ? -1.685 -2.148 12.213 1.00 89.56 79 TRP A C 1
ATOM 614 O O . TRP A 1 79 ? -1.880 -3.170 12.868 1.00 89.56 79 TRP A O 1
ATOM 624 N N . MET A 1 80 ? -1.824 -2.106 10.886 1.00 90.19 80 MET A N 1
ATOM 625 C CA . MET A 1 80 ? -2.050 -3.273 10.024 1.00 90.19 80 MET A CA 1
ATOM 626 C C . MET A 1 80 ? -1.468 -3.063 8.620 1.00 90.19 80 MET A C 1
ATOM 628 O O . MET A 1 80 ? -1.401 -1.927 8.146 1.00 90.19 80 MET A O 1
ATOM 632 N N . SER A 1 81 ? -1.109 -4.157 7.947 1.00 91.00 81 SER A N 1
ATOM 633 C CA . SER A 1 81 ? -0.619 -4.204 6.560 1.00 91.00 81 SER A CA 1
ATOM 634 C C . SER A 1 81 ? -1.093 -5.48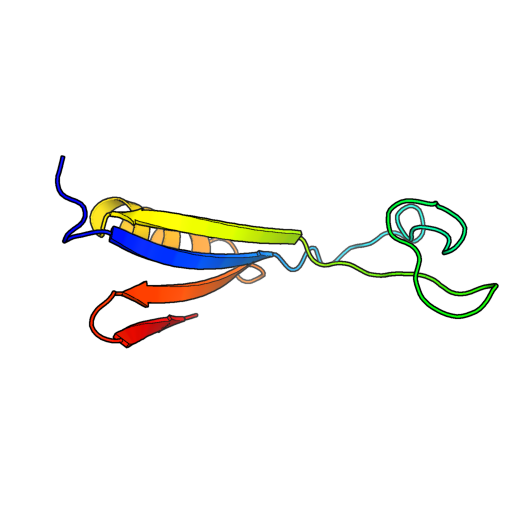3 5.851 1.00 91.00 81 SER A C 1
ATOM 636 O O . SER A 1 81 ? -1.709 -6.337 6.496 1.00 91.00 81 SER A O 1
ATOM 638 N N . ASN A 1 82 ? -0.827 -5.606 4.546 1.00 88.56 82 ASN A N 1
ATOM 639 C CA . ASN A 1 82 ? -0.981 -6.844 3.765 1.00 88.56 82 ASN A CA 1
ATOM 640 C C . ASN A 1 82 ? 0.354 -7.419 3.289 1.00 88.56 82 ASN A C 1
ATOM 642 O O . ASN A 1 82 ? 1.369 -6.690 3.363 1.00 88.56 82 ASN A O 1
#